Protein AF-A0A945SBK3-F1 (afdb_monomer_lite)

Radius of gyration: 18.14 Å; chains: 1; bounding box: 48×35×46 Å

Secondary structure (DSSP, 8-state):
----TTS--S--TTTS--GGGS-EEEEEPPP-SHHHHHHHHHHHTSTTEEEEEETT--EEEEE----TTB-TTSSBTTGGG--HHHHHTT-STT-STTTS-SEEEEESSHHHHHHHHHHS--S--------

Sequence (131 aa):
MPTDSSKPDSPPCARCDAACCRYMAIEIDRPQDERDLDDIRWYLLHRDVSVCIDADGDWYVAFQTPCEALGDDGRCSRYEHRPELCREHGEPPGDCEYTGDLFVDTFSTLESLDNWFRMTTFPAIAGDDAM

Structure (mmCIF, N/CA/C/O backbone):
data_AF-A0A945SBK3-F1
#
_entry.id   AF-A0A945SBK3-F1
#
loop_
_atom_site.group_PDB
_atom_site.id
_atom_site.type_symbol
_atom_site.label_atom_id
_atom_site.label_alt_id
_atom_site.label_comp_id
_atom_site.label_asym_id
_atom_site.label_entity_id
_atom_site.label_seq_id
_atom_site.pdbx_PDB_ins_code
_atom_site.Cartn_x
_atom_site.Cartn_y
_atom_site.Cartn_z
_atom_site.occupancy
_atom_site.B_iso_or_equiv
_atom_site.auth_seq_id
_atom_site.auth_comp_id
_atom_site.auth_asym_id
_atom_site.auth_atom_id
_atom_site.pdbx_PDB_model_num
ATOM 1 N N . MET A 1 1 ? 20.849 20.661 -23.009 1.00 33.25 1 MET A N 1
ATOM 2 C CA . MET A 1 1 ? 20.138 21.234 -21.849 1.00 33.25 1 MET A CA 1
ATOM 3 C C . MET A 1 1 ? 21.006 20.973 -20.628 1.00 33.25 1 MET A C 1
ATOM 5 O O . MET A 1 1 ? 21.383 19.819 -20.462 1.00 33.25 1 MET A O 1
ATOM 9 N N . PRO A 1 2 ? 21.436 21.992 -19.867 1.00 37.91 2 PRO A N 1
ATOM 10 C CA . PRO A 1 2 ? 22.207 21.770 -18.647 1.00 37.91 2 PRO A CA 1
ATOM 11 C C . PRO A 1 2 ? 21.291 21.140 -17.589 1.00 37.91 2 PRO A C 1
ATOM 13 O O . PRO A 1 2 ? 20.159 21.584 -17.413 1.00 37.91 2 PRO A O 1
ATOM 16 N N . THR A 1 3 ? 21.756 20.074 -16.944 1.00 41.81 3 THR A N 1
ATOM 17 C CA . THR A 1 3 ? 21.048 19.378 -15.866 1.00 41.81 3 THR A CA 1
ATOM 18 C C . THR A 1 3 ? 21.264 20.139 -14.564 1.00 41.81 3 THR A C 1
ATOM 20 O O . THR A 1 3 ? 22.381 20.194 -14.052 1.00 41.81 3 THR A O 1
ATOM 23 N N . ASP A 1 4 ? 20.201 20.762 -14.071 1.00 39.22 4 ASP A N 1
ATOM 24 C CA . ASP A 1 4 ? 20.128 21.383 -12.753 1.00 39.22 4 ASP A CA 1
ATOM 25 C C . ASP A 1 4 ? 20.068 20.284 -11.678 1.00 39.22 4 ASP A C 1
ATOM 27 O O . ASP A 1 4 ? 19.096 19.539 -11.593 1.00 39.22 4 ASP A O 1
ATOM 31 N N . SER A 1 5 ? 21.137 20.161 -10.889 1.00 43.38 5 SER A N 1
ATOM 32 C CA . SER A 1 5 ? 21.342 19.158 -9.831 1.00 43.38 5 SER A CA 1
ATOM 33 C C . SER A 1 5 ? 20.499 19.377 -8.562 1.00 43.38 5 SER A C 1
ATOM 35 O O . SER A 1 5 ? 20.889 18.917 -7.491 1.00 43.38 5 SER A O 1
ATOM 37 N N . SER A 1 6 ? 19.386 20.111 -8.642 1.00 43.12 6 SER A N 1
ATOM 38 C CA . SER A 1 6 ? 18.569 20.497 -7.479 1.00 43.12 6 SER A CA 1
ATOM 39 C C . SER A 1 6 ? 17.221 19.778 -7.363 1.00 43.12 6 SER A C 1
ATOM 41 O O . SER A 1 6 ? 16.497 20.002 -6.394 1.00 43.12 6 SER A O 1
ATOM 43 N N . LYS A 1 7 ? 16.886 18.882 -8.296 1.00 44.94 7 LYS A N 1
ATOM 44 C CA . LYS A 1 7 ? 15.721 17.995 -8.181 1.00 44.94 7 LYS A CA 1
ATOM 45 C C . LYS A 1 7 ? 16.213 16.580 -7.894 1.00 44.94 7 LYS A C 1
ATOM 47 O O . LYS A 1 7 ? 17.141 16.156 -8.585 1.00 44.94 7 LYS A O 1
ATOM 52 N N . PRO A 1 8 ? 15.648 15.844 -6.918 1.00 46.88 8 PRO A N 1
ATOM 53 C CA . PRO A 1 8 ? 15.847 14.404 -6.892 1.00 46.88 8 PRO A CA 1
ATOM 54 C C . PRO A 1 8 ? 15.416 13.903 -8.265 1.00 46.88 8 PRO A C 1
ATOM 56 O O . PRO A 1 8 ? 14.331 14.255 -8.733 1.00 46.88 8 PRO A O 1
ATOM 59 N N . ASP A 1 9 ? 16.323 13.210 -8.950 1.00 49.12 9 ASP A N 1
ATOM 60 C CA . ASP A 1 9 ? 16.030 12.607 -10.240 1.00 49.12 9 ASP A CA 1
ATOM 61 C C . ASP A 1 9 ? 14.695 11.863 -10.119 1.00 49.12 9 ASP A C 1
ATOM 63 O O . ASP A 1 9 ? 14.471 11.184 -9.113 1.00 49.12 9 ASP A O 1
ATOM 67 N N . SER A 1 10 ? 13.817 12.029 -11.116 1.00 55.88 10 SER A N 1
ATOM 68 C CA . SER A 1 10 ? 12.560 11.288 -11.258 1.00 55.88 10 SER A CA 1
ATOM 69 C C . SER A 1 10 ? 12.702 9.852 -10.746 1.00 55.88 10 SER A C 1
ATOM 71 O O . SER A 1 10 ? 13.775 9.261 -10.938 1.00 55.88 10 SER A O 1
ATOM 73 N N . PRO A 1 11 ? 11.649 9.292 -10.118 1.00 61.22 11 PRO A N 1
ATOM 74 C CA . PRO A 1 11 ? 11.711 8.082 -9.307 1.00 61.22 11 PRO A CA 1
ATOM 75 C C . PRO A 1 11 ? 12.625 7.045 -9.956 1.00 61.22 11 PRO A C 1
ATOM 77 O O . PRO A 1 11 ? 12.494 6.774 -11.158 1.00 61.22 11 PRO A O 1
ATOM 80 N N . PRO A 1 12 ? 13.593 6.482 -9.211 1.00 73.38 12 PRO A N 1
ATOM 81 C CA . PRO A 1 12 ? 14.688 5.725 -9.790 1.00 73.38 12 PRO A CA 1
ATOM 82 C C . PRO A 1 12 ? 14.217 4.319 -10.164 1.00 73.38 12 PRO A C 1
ATOM 84 O O . PRO A 1 12 ? 14.862 3.340 -9.815 1.00 73.38 12 PRO A O 1
ATOM 87 N N . CYS A 1 13 ? 13.110 4.181 -10.898 1.00 78.19 13 CYS A N 1
ATOM 88 C CA . CYS A 1 13 ? 12.505 2.918 -11.313 1.00 78.19 13 CYS A CA 1
ATOM 89 C C . CYS A 1 13 ? 13.492 2.014 -12.067 1.00 78.19 13 CYS A C 1
ATOM 91 O O . CYS A 1 13 ? 13.341 0.797 -12.068 1.00 78.19 13 CYS A O 1
ATOM 93 N N . ALA A 1 14 ? 14.528 2.592 -12.686 1.00 77.69 14 ALA A N 1
ATOM 94 C CA . ALA A 1 14 ? 15.628 1.868 -13.326 1.00 77.69 14 ALA A CA 1
ATOM 95 C C . ALA A 1 14 ? 16.693 1.331 -12.346 1.00 77.69 14 ALA A C 1
ATOM 97 O O . ALA A 1 14 ? 17.607 0.625 -12.767 1.00 77.69 14 ALA A O 1
ATOM 98 N N . ARG A 1 15 ? 16.617 1.685 -11.059 1.00 76.88 15 ARG A N 1
ATOM 99 C CA . ARG A 1 15 ? 17.547 1.306 -9.982 1.00 76.88 15 ARG A CA 1
ATOM 100 C C . ARG A 1 15 ? 16.851 0.816 -8.700 1.00 76.88 15 ARG A C 1
ATOM 102 O O . ARG A 1 15 ? 17.544 0.274 -7.851 1.00 76.88 15 ARG A O 1
ATOM 109 N N . CYS A 1 16 ? 15.529 0.957 -8.570 1.00 82.06 16 CYS A N 1
ATOM 110 C CA . CYS A 1 16 ? 14.758 0.444 -7.434 1.00 82.06 16 CYS A CA 1
ATOM 111 C C . CYS A 1 16 ? 14.539 -1.079 -7.527 1.00 82.06 16 CYS A C 1
ATOM 113 O O . CYS A 1 16 ? 14.783 -1.687 -8.573 1.00 82.06 16 CYS A O 1
ATOM 115 N N . ASP A 1 17 ? 14.073 -1.682 -6.437 1.00 86.06 17 ASP A N 1
ATOM 116 C CA . ASP A 1 17 ? 13.748 -3.109 -6.265 1.00 86.06 17 ASP A CA 1
ATOM 117 C C . ASP A 1 17 ? 12.276 -3.460 -6.593 1.00 86.06 17 ASP A C 1
ATOM 119 O O . ASP A 1 17 ? 11.811 -4.584 -6.350 1.00 86.06 17 ASP A O 1
ATOM 123 N N . ALA A 1 18 ? 11.565 -2.490 -7.177 1.00 90.81 18 ALA A N 1
ATOM 124 C CA . ALA A 1 18 ? 10.170 -2.544 -7.593 1.00 90.81 18 ALA A CA 1
ATOM 125 C C . ALA A 1 18 ? 9.163 -2.791 -6.457 1.00 90.81 18 ALA A C 1
ATOM 127 O O . ALA A 1 18 ? 8.149 -3.448 -6.693 1.00 90.81 18 ALA A O 1
ATOM 128 N N . ALA A 1 19 ? 9.406 -2.256 -5.253 1.00 90.44 19 ALA A N 1
ATOM 129 C CA . ALA A 1 19 ? 8.456 -2.304 -4.134 1.00 90.44 19 ALA A CA 1
ATOM 130 C C . ALA A 1 19 ? 7.010 -1.934 -4.540 1.00 90.44 19 ALA A C 1
ATOM 132 O O . ALA A 1 19 ? 6.104 -2.741 -4.337 1.00 90.44 19 ALA A O 1
ATOM 133 N N . CYS A 1 20 ? 6.813 -0.811 -5.241 1.00 91.12 20 CYS A N 1
ATOM 134 C CA . CYS A 1 20 ? 5.499 -0.351 -5.721 1.00 91.12 20 CYS A CA 1
ATOM 135 C C . CYS A 1 20 ? 4.790 -1.295 -6.712 1.00 91.12 20 CYS A C 1
ATOM 137 O O . CYS A 1 20 ? 3.602 -1.152 -6.969 1.00 91.12 20 CYS A O 1
ATOM 139 N N . CYS A 1 21 ? 5.500 -2.259 -7.310 1.00 93.81 21 CYS A N 1
ATOM 140 C CA . CYS A 1 21 ? 4.914 -3.253 -8.215 1.00 93.81 21 CYS A CA 1
ATOM 141 C C . CYS A 1 21 ? 4.554 -4.567 -7.503 1.00 93.81 21 CYS A C 1
ATOM 143 O O . CYS A 1 21 ? 4.115 -5.505 -8.169 1.00 93.81 21 CYS A O 1
ATOM 145 N N . ARG A 1 22 ? 4.796 -4.686 -6.191 1.00 94.88 22 ARG A N 1
ATOM 146 C CA . ARG A 1 22 ? 4.576 -5.926 -5.418 1.00 94.88 22 ARG A CA 1
ATOM 147 C C . ARG A 1 22 ? 3.243 -5.953 -4.680 1.00 94.88 22 ARG A C 1
ATOM 149 O O . ARG A 1 22 ? 2.829 -7.018 -4.231 1.00 94.88 22 ARG A O 1
ATOM 156 N N . TYR A 1 23 ? 2.583 -4.809 -4.585 1.00 95.56 23 TYR A N 1
ATOM 157 C CA . TYR A 1 23 ? 1.288 -4.658 -3.954 1.00 95.56 23 TYR A CA 1
ATOM 158 C C . TYR A 1 23 ? 0.455 -3.623 -4.710 1.00 95.56 23 TYR A C 1
ATOM 160 O O . TYR A 1 23 ? 0.968 -2.880 -5.546 1.00 95.56 23 TYR A O 1
ATOM 168 N N . MET A 1 24 ? -0.834 -3.579 -4.404 1.00 95.81 24 MET A N 1
ATOM 169 C CA . MET A 1 24 ? -1.689 -2.441 -4.726 1.00 95.81 24 MET A CA 1
ATOM 170 C C . MET A 1 24 ? -2.306 -1.920 -3.436 1.00 95.81 24 MET A C 1
ATOM 172 O O . MET A 1 24 ? -2.621 -2.717 -2.554 1.00 95.81 24 MET A O 1
ATOM 176 N N . ALA A 1 25 ? -2.492 -0.610 -3.337 1.00 95.94 25 ALA A N 1
ATOM 177 C CA . ALA A 1 25 ? -3.207 0.027 -2.242 1.00 95.94 25 ALA A CA 1
ATOM 178 C C . ALA A 1 25 ? -4.367 0.850 -2.800 1.00 95.94 25 ALA A C 1
ATOM 180 O O . ALA A 1 25 ? -4.242 1.472 -3.856 1.00 95.94 25 ALA A O 1
ATOM 181 N N . ILE A 1 26 ? -5.501 0.804 -2.111 1.00 96.31 26 ILE A N 1
ATOM 182 C CA . ILE A 1 26 ? -6.677 1.616 -2.415 1.00 96.31 26 ILE A CA 1
ATOM 183 C C . ILE A 1 26 ? -7.000 2.413 -1.161 1.00 96.31 26 ILE A C 1
ATOM 185 O O . ILE A 1 26 ? -7.066 1.835 -0.077 1.00 96.31 26 ILE A O 1
ATOM 189 N N . GLU A 1 27 ? -7.197 3.715 -1.329 1.00 97.00 27 GLU A N 1
ATOM 190 C CA . GLU A 1 27 ? -7.667 4.596 -0.266 1.00 97.00 27 GLU A CA 1
ATOM 191 C C . GLU A 1 27 ? -9.054 4.147 0.222 1.00 97.00 27 GLU A C 1
ATOM 193 O O . GLU A 1 27 ? -9.936 3.807 -0.575 1.00 97.00 27 GLU A O 1
ATOM 198 N N . ILE A 1 28 ? -9.231 4.110 1.536 1.00 97.56 28 ILE A N 1
ATOM 199 C CA . ILE A 1 28 ? -10.496 3.824 2.209 1.00 97.56 28 ILE A CA 1
ATOM 200 C C . ILE A 1 28 ? -10.822 4.971 3.155 1.00 97.56 28 ILE A C 1
ATOM 202 O O . ILE A 1 28 ? -9.932 5.656 3.656 1.00 97.56 28 ILE A O 1
ATOM 206 N N . ASP A 1 29 ? -12.106 5.143 3.447 1.00 95.25 29 ASP A N 1
ATOM 207 C CA . ASP A 1 29 ? -12.520 6.126 4.435 1.00 95.25 29 ASP A CA 1
ATOM 208 C C . ASP A 1 29 ? -11.920 5.785 5.804 1.00 95.25 29 ASP A C 1
ATOM 210 O O . ASP A 1 29 ? -11.934 4.637 6.263 1.00 95.25 29 ASP A O 1
ATOM 214 N N . ARG A 1 30 ? -11.409 6.812 6.484 1.00 93.69 30 ARG A N 1
ATOM 215 C CA . ARG A 1 30 ? -11.002 6.697 7.884 1.00 93.69 30 ARG A CA 1
ATOM 216 C C . ARG A 1 30 ? -12.199 6.220 8.721 1.00 93.69 30 ARG A C 1
ATOM 218 O O . ARG A 1 30 ? -13.240 6.881 8.660 1.00 93.69 30 ARG A O 1
ATOM 225 N N . PRO A 1 31 ? -12.050 5.198 9.587 1.00 91.88 31 PRO A N 1
ATOM 226 C CA . PRO A 1 31 ? -13.162 4.702 10.391 1.00 91.88 31 PRO A CA 1
ATOM 227 C C . PRO A 1 31 ? -13.664 5.773 11.365 1.00 91.88 31 PRO A C 1
ATOM 229 O O . PRO A 1 31 ? -12.864 6.401 12.069 1.00 91.88 31 PRO A O 1
ATOM 232 N N . GLN A 1 32 ? -14.980 5.987 11.392 1.00 89.56 32 GLN A N 1
ATOM 233 C CA . GLN A 1 32 ? -15.654 6.968 12.249 1.00 89.56 32 GLN A CA 1
ATOM 234 C C . GLN A 1 32 ? -16.446 6.307 13.381 1.00 89.56 32 GLN A C 1
ATOM 236 O O . GLN A 1 32 ? -16.690 6.951 14.404 1.00 89.56 32 GLN A O 1
ATOM 241 N N . ASP A 1 33 ? -16.822 5.035 13.227 1.00 88.12 33 ASP A N 1
ATOM 242 C CA . ASP A 1 33 ? -17.544 4.271 14.241 1.00 88.12 33 ASP A CA 1
ATOM 243 C C . ASP A 1 33 ? -17.078 2.802 14.375 1.00 88.12 33 ASP A C 1
ATOM 245 O O . ASP A 1 33 ? -16.177 2.334 13.676 1.00 88.12 33 ASP A O 1
ATOM 249 N N . GLU A 1 34 ? -17.664 2.059 15.324 1.00 87.69 34 GLU A N 1
ATOM 250 C CA . GLU A 1 34 ? -17.354 0.633 15.530 1.00 87.69 34 GLU A CA 1
ATOM 251 C C . GLU A 1 34 ? -17.727 -0.238 14.326 1.00 87.69 34 GLU A C 1
ATOM 253 O O . GLU A 1 34 ? -17.137 -1.304 14.137 1.00 87.69 34 GLU A O 1
ATOM 258 N N . ARG A 1 35 ? -18.697 0.190 13.510 1.00 92.06 35 ARG A N 1
ATOM 259 C CA . ARG A 1 35 ? -19.101 -0.554 12.321 1.00 92.06 35 ARG A CA 1
ATOM 260 C C . ARG A 1 35 ? -18.025 -0.447 11.244 1.00 92.06 35 ARG A C 1
ATOM 262 O O . ARG A 1 35 ? -17.675 -1.478 10.669 1.00 92.06 35 ARG A O 1
ATOM 269 N N . ASP A 1 36 ? -17.466 0.742 11.040 1.00 93.88 36 ASP A N 1
ATOM 270 C CA . ASP A 1 36 ? -16.328 0.947 10.140 1.00 93.88 36 ASP A CA 1
ATOM 271 C C . ASP A 1 36 ? -15.100 0.144 10.605 1.00 93.88 36 ASP A C 1
ATOM 273 O O . ASP A 1 36 ? -14.395 -0.468 9.797 1.00 93.88 36 ASP A O 1
ATOM 277 N N . LEU A 1 37 ? -14.857 0.083 11.923 1.00 92.75 37 LEU A N 1
ATOM 278 C CA . LEU A 1 37 ? -13.796 -0.768 12.473 1.00 92.75 37 LEU A CA 1
ATOM 279 C C . LEU A 1 37 ? -14.028 -2.250 12.190 1.00 92.75 37 LEU A C 1
ATOM 281 O O . LEU A 1 37 ? -13.071 -2.975 11.919 1.00 92.75 37 LEU A O 1
ATOM 285 N N . ASP A 1 38 ? -15.271 -2.713 12.246 1.00 95.25 38 ASP A N 1
ATOM 286 C CA . ASP A 1 38 ? -15.602 -4.102 11.941 1.00 95.25 38 ASP A CA 1
ATOM 287 C C . ASP A 1 38 ? -15.326 -4.460 10.476 1.00 95.25 38 ASP A C 1
ATOM 289 O O . ASP A 1 38 ? -14.853 -5.566 10.193 1.00 95.25 38 ASP A O 1
ATOM 293 N N . ASP A 1 39 ? -15.525 -3.518 9.554 1.00 96.31 39 ASP A N 1
ATOM 294 C CA . ASP A 1 39 ? -15.157 -3.700 8.149 1.00 96.31 39 ASP A CA 1
ATOM 295 C C . ASP A 1 39 ? -13.622 -3.800 7.990 1.00 96.31 39 ASP A C 1
ATOM 297 O O . ASP A 1 39 ? -13.126 -4.697 7.301 1.00 96.31 39 ASP A O 1
ATOM 301 N N . ILE A 1 40 ? -12.847 -2.987 8.720 1.00 97.38 40 ILE A N 1
ATOM 302 C CA . ILE A 1 40 ? -11.372 -3.079 8.757 1.00 97.38 40 ILE A CA 1
ATOM 303 C C . ILE A 1 40 ? -10.903 -4.418 9.340 1.00 97.38 40 ILE A C 1
ATOM 305 O O . ILE A 1 40 ? -10.017 -5.073 8.778 1.00 97.38 40 ILE A O 1
ATOM 309 N N . ARG A 1 41 ? -11.507 -4.869 10.446 1.00 97.31 41 ARG A N 1
ATOM 310 C CA . ARG A 1 41 ? -11.227 -6.194 11.024 1.00 97.31 41 ARG A CA 1
ATOM 311 C C . ARG A 1 41 ? -11.522 -7.292 10.004 1.00 97.31 41 ARG A C 1
ATOM 313 O O . ARG A 1 41 ? -10.731 -8.224 9.861 1.00 97.31 41 ARG A O 1
ATOM 320 N N . TRP A 1 42 ? -12.622 -7.171 9.262 1.00 98.00 42 TRP A N 1
ATOM 321 C CA . TRP A 1 42 ? -12.962 -8.108 8.197 1.00 98.00 42 TRP A CA 1
ATOM 322 C C . TRP A 1 42 ? -11.917 -8.121 7.068 1.00 98.00 42 TRP A C 1
ATOM 324 O O . TRP A 1 42 ? -11.546 -9.210 6.618 1.00 98.00 42 TRP A O 1
ATOM 334 N N . TYR A 1 43 ? -11.361 -6.973 6.663 1.00 98.19 43 TYR A N 1
ATOM 335 C CA . TYR A 1 43 ? -10.249 -6.927 5.699 1.00 98.19 43 TYR A CA 1
ATOM 336 C C . TYR A 1 43 ? -9.039 -7.730 6.197 1.00 98.19 43 TYR A C 1
ATOM 338 O O . TYR A 1 43 ? -8.561 -8.621 5.493 1.00 98.19 43 TYR A O 1
ATOM 346 N N . LEU A 1 44 ? -8.612 -7.496 7.441 1.00 98.12 44 LEU A N 1
ATOM 347 C CA . LEU A 1 44 ? -7.433 -8.131 8.052 1.00 98.12 44 LEU A CA 1
ATOM 348 C C . LEU A 1 44 ? -7.586 -9.638 8.328 1.00 98.12 44 LEU A C 1
ATOM 350 O O . LEU A 1 44 ? -6.608 -10.307 8.661 1.00 98.12 44 LEU A O 1
ATOM 354 N N . LEU A 1 45 ? -8.790 -10.201 8.193 1.00 98.06 45 LEU A N 1
ATOM 355 C CA . LEU A 1 45 ? -9.005 -11.653 8.245 1.00 98.06 45 LEU A CA 1
ATOM 356 C C . LEU A 1 45 ? -8.612 -12.368 6.941 1.00 98.06 45 LEU A C 1
ATOM 358 O O . LEU A 1 45 ? -8.539 -13.601 6.914 1.00 98.06 45 LEU A O 1
ATOM 362 N N . HIS A 1 46 ? -8.367 -11.626 5.861 1.00 98.25 46 HIS A N 1
ATOM 363 C CA . HIS A 1 46 ? -7.959 -12.187 4.579 1.00 98.25 46 HIS A CA 1
ATOM 364 C C . HIS A 1 46 ? -6.435 -12.297 4.487 1.00 98.25 46 HIS A C 1
ATOM 366 O O . HIS A 1 46 ? -5.686 -11.491 5.030 1.00 98.25 46 HIS A O 1
ATOM 372 N N . ARG A 1 47 ? -5.960 -13.329 3.781 1.00 97.06 47 ARG A N 1
ATOM 373 C CA . ARG A 1 47 ? -4.524 -13.491 3.515 1.00 97.06 47 ARG A CA 1
ATOM 374 C C . ARG A 1 47 ? -4.030 -12.371 2.612 1.00 97.06 47 ARG A C 1
ATOM 376 O O . ARG A 1 47 ? -4.749 -11.978 1.699 1.00 97.06 47 ARG A O 1
ATOM 383 N N . ASP A 1 48 ? -2.786 -11.954 2.841 1.00 97.31 48 ASP A N 1
ATOM 384 C CA . ASP A 1 48 ? -2.070 -10.994 1.998 1.00 97.31 48 ASP A CA 1
ATOM 385 C C . ASP A 1 48 ? -2.744 -9.610 1.931 1.00 97.31 48 ASP A C 1
ATOM 387 O O . ASP A 1 48 ? -2.531 -8.856 0.982 1.00 97.31 48 ASP A O 1
ATOM 391 N N . VAL A 1 49 ? -3.537 -9.276 2.957 1.00 98.31 49 VAL A N 1
ATOM 392 C CA . VAL A 1 49 ? -4.175 -7.971 3.147 1.00 98.31 49 VAL A CA 1
ATOM 393 C C . VAL A 1 49 ? -3.548 -7.260 4.339 1.00 98.31 49 VAL A C 1
ATOM 395 O O . VAL A 1 49 ? -3.388 -7.847 5.410 1.00 98.31 49 VAL A O 1
ATOM 398 N N . SER A 1 50 ? -3.238 -5.984 4.147 1.00 98.31 50 SER A N 1
ATOM 399 C CA . SER A 1 50 ? -2.846 -5.061 5.206 1.00 98.31 50 SER A CA 1
ATOM 400 C C . SER A 1 50 ? -3.712 -3.808 5.151 1.00 98.31 50 SER A C 1
ATOM 402 O O . SER A 1 50 ? -4.262 -3.472 4.105 1.00 98.31 50 SER A O 1
ATOM 404 N N . VAL A 1 51 ? -3.803 -3.094 6.265 1.00 98.38 51 VAL A N 1
ATOM 405 C CA . VAL A 1 51 ? -4.382 -1.751 6.330 1.00 98.38 51 VAL A CA 1
ATOM 406 C C . VAL A 1 51 ? -3.287 -0.790 6.758 1.00 98.38 51 VAL A C 1
ATOM 408 O O . VAL A 1 51 ? -2.560 -1.081 7.705 1.00 98.38 51 VAL A O 1
ATOM 411 N N . CYS A 1 52 ? -3.135 0.316 6.046 1.00 97.12 52 CYS A N 1
ATOM 412 C CA . CYS A 1 52 ? -2.040 1.256 6.230 1.00 97.12 52 CYS A CA 1
ATOM 413 C C . CYS A 1 52 ? -2.574 2.666 6.467 1.00 97.12 52 CYS A C 1
ATOM 415 O O . CYS A 1 52 ? -3.657 3.001 5.989 1.00 97.12 52 CYS A O 1
ATOM 417 N N . ILE A 1 53 ? -1.797 3.480 7.175 1.00 96.19 53 ILE A N 1
ATOM 418 C CA . ILE A 1 53 ? -2.065 4.906 7.369 1.00 96.19 53 ILE A CA 1
ATOM 419 C C . ILE A 1 53 ? -0.837 5.672 6.887 1.00 96.19 53 ILE A C 1
ATOM 421 O O . ILE A 1 53 ? 0.283 5.311 7.263 1.00 96.19 53 ILE A O 1
ATOM 425 N N . ASP A 1 54 ? -1.022 6.689 6.052 1.00 93.88 54 ASP A N 1
ATOM 426 C CA . ASP A 1 54 ? 0.072 7.563 5.616 1.00 93.88 54 ASP A CA 1
ATOM 427 C C . ASP A 1 54 ? 0.350 8.712 6.603 1.00 93.88 54 ASP A C 1
ATOM 429 O O . ASP A 1 54 ? -0.249 8.816 7.676 1.00 93.88 54 ASP A O 1
ATOM 433 N N . ALA A 1 55 ? 1.319 9.565 6.267 1.00 90.56 55 ALA A N 1
ATOM 434 C CA . ALA A 1 55 ? 1.722 10.681 7.120 1.00 90.56 55 ALA A CA 1
ATOM 435 C C . ALA A 1 55 ? 0.659 11.790 7.249 1.00 90.56 55 ALA A C 1
ATOM 437 O O . ALA A 1 55 ? 0.705 12.548 8.224 1.00 90.56 55 ALA A O 1
ATOM 438 N N . ASP A 1 56 ? -0.280 11.875 6.304 1.00 90.94 56 ASP A N 1
ATOM 439 C CA . ASP A 1 56 ? -1.390 12.831 6.313 1.00 90.94 56 ASP A CA 1
ATOM 440 C C . ASP A 1 56 ? -2.615 12.280 7.071 1.00 90.94 56 ASP A C 1
ATOM 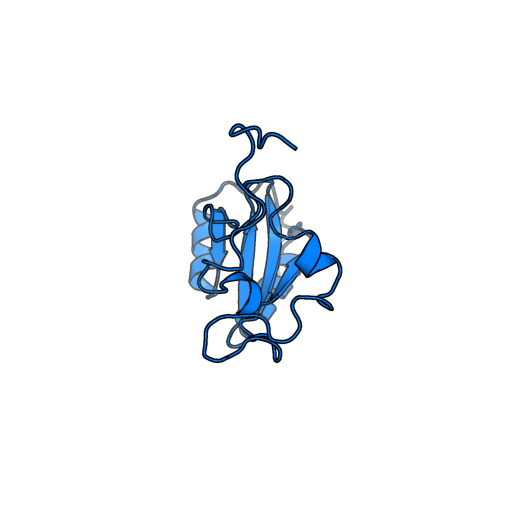442 O O . ASP A 1 56 ? -3.503 13.035 7.485 1.00 90.94 56 ASP A O 1
ATOM 446 N N . GLY A 1 57 ? -2.595 10.983 7.389 1.00 92.25 57 GLY A N 1
ATOM 447 C CA . GLY A 1 57 ? -3.625 10.292 8.153 1.00 92.25 57 GLY A CA 1
ATOM 448 C C . GLY A 1 57 ? -4.676 9.618 7.277 1.00 92.25 57 GLY A C 1
ATOM 449 O O . GLY A 1 57 ? -5.715 9.212 7.817 1.00 92.25 57 GLY A O 1
ATOM 450 N N . ASP A 1 58 ? -4.412 9.494 5.975 1.00 94.94 58 ASP A N 1
ATOM 451 C CA . ASP A 1 58 ? -5.281 8.807 5.028 1.00 94.94 58 ASP A CA 1
ATOM 452 C C . ASP A 1 58 ? -5.103 7.295 5.157 1.00 94.94 58 ASP A C 1
ATOM 454 O O . ASP A 1 58 ? -4.017 6.778 5.449 1.00 94.94 58 ASP A O 1
ATOM 458 N N . TRP A 1 59 ? -6.215 6.579 5.011 1.00 97.31 59 TRP A N 1
ATOM 459 C CA . TRP A 1 59 ? -6.282 5.143 5.239 1.00 97.31 59 TRP A CA 1
ATOM 460 C C . TRP A 1 59 ? -6.270 4.401 3.918 1.00 97.31 59 TRP A C 1
ATOM 462 O O . TRP A 1 59 ? -6.922 4.795 2.958 1.00 97.31 59 TRP A O 1
ATOM 472 N N . TYR A 1 60 ? -5.580 3.268 3.891 1.00 98.06 60 TYR A N 1
ATOM 473 C CA . TYR A 1 60 ? -5.481 2.433 2.706 1.00 98.06 60 TYR A CA 1
ATOM 474 C C . TYR A 1 60 ? -5.676 0.970 3.068 1.00 98.06 60 TYR A C 1
ATOM 476 O O . TYR A 1 60 ? -5.190 0.501 4.096 1.00 98.06 60 TYR A O 1
ATOM 484 N N . VAL A 1 61 ? -6.318 0.217 2.180 1.00 98.38 61 VAL A N 1
ATOM 485 C CA . VAL A 1 61 ? -6.236 -1.245 2.173 1.00 98.38 61 VAL A CA 1
ATOM 486 C C . VAL A 1 61 ? -5.236 -1.674 1.106 1.00 98.38 61 VAL A C 1
ATOM 488 O O . VAL A 1 61 ? -5.356 -1.314 -0.067 1.00 98.38 61 VAL A O 1
ATOM 491 N N . ALA A 1 62 ? -4.227 -2.432 1.519 1.00 98.00 62 ALA A N 1
ATOM 492 C CA . ALA A 1 62 ? -3.157 -2.921 0.669 1.00 98.00 62 ALA A CA 1
ATOM 493 C C . ALA A 1 62 ? -3.274 -4.431 0.452 1.00 98.00 62 ALA A C 1
ATOM 495 O O . ALA A 1 62 ? -3.449 -5.199 1.396 1.00 98.00 62 ALA A O 1
ATOM 496 N N . PHE A 1 63 ? -3.110 -4.862 -0.794 1.00 98.12 63 PHE A N 1
ATOM 497 C CA . PHE A 1 63 ? -3.118 -6.263 -1.203 1.00 98.12 63 PHE A CA 1
ATOM 498 C C . PHE A 1 63 ? -1.737 -6.634 -1.735 1.00 98.12 63 PHE A C 1
ATOM 500 O O . PHE A 1 63 ? -1.275 -6.033 -2.709 1.00 98.12 63 PHE A O 1
ATOM 507 N N . GLN A 1 64 ? -1.083 -7.636 -1.142 1.00 97.06 64 GLN A N 1
ATOM 508 C CA . GLN A 1 64 ? 0.203 -8.156 -1.622 1.00 97.06 64 GLN A CA 1
ATOM 509 C C . GLN A 1 64 ? -0.020 -9.029 -2.862 1.00 97.06 64 GLN A C 1
ATOM 511 O O . GLN A 1 64 ? -0.033 -10.258 -2.817 1.00 97.06 64 GLN A O 1
ATOM 516 N N . THR A 1 65 ? -0.246 -8.360 -3.989 1.00 96.56 65 THR A N 1
ATOM 517 C CA . THR A 1 65 ? -0.505 -8.965 -5.294 1.00 96.56 65 THR A CA 1
ATOM 518 C C . THR A 1 65 ? 0.485 -8.400 -6.319 1.00 96.56 65 THR A C 1
ATOM 520 O O . THR A 1 65 ? 0.305 -7.290 -6.824 1.00 96.56 65 THR A O 1
ATOM 523 N N . PRO A 1 66 ? 1.592 -9.116 -6.599 1.00 95.62 66 PRO A N 1
ATOM 524 C CA . PRO A 1 66 ? 2.596 -8.641 -7.541 1.00 95.62 66 PRO A CA 1
ATOM 525 C C . PRO A 1 66 ? 2.018 -8.406 -8.938 1.00 95.62 66 PRO A C 1
ATOM 527 O O . PRO A 1 66 ? 1.305 -9.248 -9.482 1.00 95.62 66 PRO A O 1
ATOM 530 N N . CYS A 1 67 ? 2.365 -7.267 -9.534 1.00 96.38 67 CYS A N 1
ATOM 531 C CA . CYS A 1 67 ? 1.931 -6.885 -10.870 1.00 96.38 67 CYS A CA 1
ATOM 532 C C . CYS A 1 67 ? 2.408 -7.902 -11.918 1.00 96.38 67 CYS A C 1
ATOM 534 O O . CYS A 1 67 ? 3.589 -8.235 -11.972 1.00 96.38 67 CYS A O 1
ATOM 536 N N . GLU A 1 68 ? 1.527 -8.310 -12.835 1.00 96.50 68 GLU A N 1
ATOM 537 C CA . GLU A 1 68 ? 1.876 -9.229 -13.932 1.00 96.50 68 GLU A CA 1
ATOM 538 C C . GLU A 1 68 ? 2.954 -8.678 -14.879 1.00 96.50 68 GLU A C 1
ATOM 540 O O . GLU A 1 68 ? 3.615 -9.432 -15.590 1.00 96.50 68 GLU A O 1
ATOM 545 N N . ALA A 1 69 ? 3.136 -7.354 -14.916 1.00 95.62 69 ALA A N 1
ATOM 546 C CA . ALA A 1 69 ? 4.174 -6.722 -15.719 1.00 95.62 69 ALA A CA 1
ATOM 547 C C . ALA A 1 69 ? 5.549 -6.707 -15.028 1.00 95.62 69 ALA A C 1
ATOM 549 O O . ALA A 1 69 ? 6.516 -6.301 -15.678 1.00 95.62 69 ALA A O 1
ATOM 550 N N . LEU A 1 70 ? 5.658 -7.113 -13.758 1.00 95.31 70 LEU A N 1
ATOM 551 C CA . LEU A 1 70 ? 6.927 -7.184 -13.033 1.00 95.31 70 LEU A CA 1
ATOM 552 C C . LEU A 1 70 ? 7.752 -8.380 -13.528 1.00 95.31 70 LEU A C 1
ATOM 554 O O . LEU A 1 70 ? 7.371 -9.531 -13.336 1.00 95.31 70 LEU A O 1
ATOM 558 N N . GLY A 1 71 ? 8.883 -8.099 -14.171 1.00 91.94 71 GLY A N 1
ATOM 559 C CA . GLY A 1 71 ? 9.837 -9.113 -14.606 1.00 91.94 71 GLY A CA 1
ATOM 560 C C . GLY A 1 71 ? 10.714 -9.632 -13.466 1.00 91.94 71 GLY A C 1
ATOM 561 O O . GLY A 1 71 ? 10.889 -8.977 -12.436 1.00 91.94 71 GLY A O 1
ATOM 562 N N . ASP A 1 72 ? 11.332 -10.793 -13.691 1.00 91.56 72 ASP A N 1
ATOM 563 C CA . ASP A 1 72 ? 12.266 -11.429 -12.747 1.00 91.56 72 ASP A CA 1
ATOM 564 C C . ASP A 1 72 ? 13.516 -10.574 -12.462 1.00 91.56 72 ASP A C 1
ATOM 566 O O . ASP A 1 72 ? 14.198 -10.765 -11.456 1.00 91.56 72 ASP A O 1
ATOM 570 N N . ASP A 1 73 ? 13.817 -9.612 -13.336 1.00 89.50 73 ASP A N 1
ATOM 571 C CA . ASP A 1 73 ? 14.895 -8.632 -13.186 1.00 89.50 73 ASP A CA 1
ATOM 572 C C . ASP A 1 73 ? 14.510 -7.427 -12.305 1.00 89.50 73 ASP A C 1
ATOM 574 O O . ASP A 1 73 ? 15.305 -6.497 -12.143 1.00 89.50 73 ASP A O 1
ATOM 578 N N . GLY A 1 74 ? 13.297 -7.426 -11.739 1.00 89.00 74 GLY A N 1
ATOM 579 C CA . GLY A 1 74 ? 12.778 -6.324 -10.936 1.00 89.00 74 GLY A CA 1
ATOM 580 C C . GLY A 1 74 ? 12.407 -5.099 -11.771 1.00 89.00 74 GLY A C 1
ATOM 581 O O . GLY A 1 74 ? 12.450 -3.977 -11.262 1.00 89.00 74 GLY A O 1
ATOM 582 N N . ARG A 1 75 ? 12.083 -5.274 -13.061 1.00 90.62 75 ARG A N 1
ATOM 583 C CA . ARG A 1 75 ? 11.688 -4.178 -13.957 1.00 90.62 75 ARG A CA 1
ATOM 584 C C . ARG A 1 75 ? 10.293 -4.386 -14.528 1.00 90.62 75 ARG A C 1
ATOM 586 O O . ARG A 1 75 ? 9.850 -5.499 -14.785 1.00 90.62 75 ARG A O 1
ATOM 593 N N . CYS A 1 76 ? 9.594 -3.278 -14.768 1.00 92.25 76 CYS A N 1
ATOM 594 C CA . CYS A 1 76 ? 8.309 -3.306 -15.455 1.00 92.25 76 CYS A CA 1
ATOM 595 C C . CYS A 1 76 ? 8.523 -3.587 -16.951 1.00 92.25 76 CYS A C 1
ATOM 597 O O . CYS A 1 76 ? 9.040 -2.746 -17.688 1.00 92.25 76 CYS A O 1
ATOM 599 N N . SER A 1 77 ? 8.057 -4.742 -17.419 1.00 93.12 77 SER A N 1
ATOM 600 C CA . SER A 1 77 ? 8.115 -5.169 -18.826 1.00 93.12 77 SER A CA 1
ATOM 601 C C . SER A 1 77 ? 7.321 -4.271 -19.786 1.00 93.12 77 SER A C 1
ATOM 603 O O . SER A 1 77 ? 7.508 -4.337 -21.001 1.00 93.12 77 SER A O 1
ATOM 605 N N . ARG A 1 78 ? 6.443 -3.405 -19.262 1.00 93.38 78 ARG A N 1
ATOM 606 C CA . ARG A 1 78 ? 5.621 -2.463 -20.037 1.00 93.38 78 ARG A CA 1
ATOM 607 C C . ARG A 1 78 ? 5.842 -1.006 -19.631 1.00 93.38 78 ARG A C 1
ATOM 609 O O . ARG A 1 78 ? 4.916 -0.206 -19.725 1.00 93.38 78 ARG A O 1
ATOM 616 N N . TYR A 1 79 ? 7.056 -0.650 -19.212 1.00 90.25 79 TYR A N 1
ATOM 617 C CA . TYR A 1 79 ? 7.384 0.670 -18.656 1.00 90.25 79 TYR A CA 1
ATOM 618 C C . TYR A 1 79 ? 6.902 1.866 -19.501 1.00 90.25 79 TYR A C 1
ATOM 620 O O . TYR A 1 79 ? 6.370 2.832 -18.954 1.00 90.25 79 TYR A O 1
ATOM 628 N N . GLU A 1 80 ? 7.020 1.787 -20.831 1.00 90.94 80 GLU A N 1
ATOM 629 C CA . GLU A 1 80 ? 6.580 2.840 -21.767 1.00 90.94 80 GLU A CA 1
ATOM 630 C C . GLU A 1 80 ? 5.055 2.955 -21.901 1.00 90.94 80 GLU A C 1
ATOM 632 O O . GLU A 1 80 ? 4.536 3.984 -22.333 1.00 90.94 80 GLU A O 1
ATOM 637 N N . HIS A 1 81 ? 4.316 1.919 -21.506 1.00 93.19 81 HIS A N 1
ATOM 638 C CA . HIS A 1 81 ? 2.856 1.823 -21.579 1.00 93.19 81 HIS A CA 1
ATOM 639 C C . HIS A 1 81 ? 2.217 1.671 -20.198 1.00 93.19 81 HIS A C 1
ATOM 641 O O . HIS A 1 81 ? 1.086 1.200 -20.092 1.00 93.19 81 HIS A O 1
ATOM 647 N N . ARG A 1 82 ? 2.944 2.049 -19.143 1.00 93.12 82 ARG A N 1
ATOM 648 C CA . ARG A 1 82 ? 2.445 1.963 -17.776 1.00 93.12 82 ARG A CA 1
ATOM 649 C C . ARG A 1 82 ? 1.214 2.873 -17.575 1.00 93.12 82 ARG A C 1
ATOM 651 O O . ARG A 1 82 ? 1.156 3.927 -18.232 1.00 93.12 82 ARG A O 1
ATOM 658 N N . PRO A 1 83 ? 0.247 2.466 -16.727 1.00 93.94 83 PRO A N 1
ATOM 659 C CA . PRO A 1 83 ? -0.901 3.293 -16.347 1.00 93.94 83 PRO A CA 1
ATOM 660 C C . PRO A 1 83 ? -0.476 4.651 -15.786 1.00 93.94 83 PRO A C 1
ATOM 662 O O . PRO A 1 83 ? 0.653 4.790 -15.321 1.00 93.94 83 PRO A O 1
ATOM 665 N N . GLU A 1 84 ? -1.382 5.628 -15.811 1.00 92.75 84 GLU A N 1
ATOM 666 C CA . GLU A 1 84 ? -1.127 6.995 -15.330 1.00 92.75 84 GLU A CA 1
ATOM 667 C C . GLU A 1 84 ? -0.688 7.021 -13.862 1.00 92.75 84 GLU A C 1
ATOM 669 O O . GLU A 1 84 ? 0.369 7.569 -13.577 1.00 92.75 84 GLU A O 1
ATOM 674 N N . LEU A 1 85 ? -1.350 6.255 -12.990 1.00 90.19 85 LEU A N 1
ATOM 675 C CA . LEU A 1 85 ? -0.940 6.078 -11.590 1.00 90.19 85 LEU A CA 1
ATOM 676 C C . LEU A 1 85 ? 0.531 5.636 -11.455 1.00 90.19 85 LEU A C 1
ATOM 678 O O . LEU A 1 85 ? 1.286 6.183 -10.665 1.00 90.19 85 LEU A O 1
ATOM 682 N N . CYS A 1 86 ? 1.001 4.706 -12.295 1.00 91.50 86 CYS A N 1
ATOM 683 C CA . CYS A 1 86 ? 2.410 4.289 -12.299 1.00 91.50 86 CYS A CA 1
ATOM 684 C C . CYS A 1 86 ? 3.362 5.323 -12.932 1.00 91.50 86 CYS A C 1
ATOM 686 O O . CYS A 1 86 ? 4.583 5.173 -12.850 1.00 91.50 86 CYS A O 1
ATOM 688 N N . ARG A 1 87 ? 2.852 6.299 -13.690 1.00 90.00 87 ARG A N 1
ATOM 689 C CA . ARG A 1 87 ? 3.650 7.417 -14.223 1.00 90.00 87 ARG A CA 1
ATOM 690 C C . ARG A 1 87 ? 3.817 8.518 -13.196 1.00 90.00 87 ARG A C 1
ATOM 692 O O . ARG A 1 87 ? 4.876 9.134 -13.206 1.00 90.00 87 ARG A O 1
ATOM 699 N N . GLU A 1 88 ? 2.786 8.730 -12.392 1.00 88.94 88 GLU A N 1
ATOM 700 C CA . GLU A 1 88 ? 2.704 9.767 -11.369 1.00 88.94 88 GLU A CA 1
ATOM 701 C C . GLU A 1 88 ? 3.363 9.337 -10.054 1.00 88.94 88 GLU A C 1
ATOM 703 O O . GLU A 1 88 ? 3.898 10.188 -9.357 1.00 88.94 88 GLU A O 1
ATOM 708 N N . HIS A 1 89 ? 3.427 8.031 -9.759 1.00 87.38 89 HIS A N 1
ATOM 709 C CA . HIS A 1 89 ? 4.126 7.509 -8.576 1.00 87.38 89 HIS A CA 1
ATOM 710 C C . HIS A 1 89 ? 5.561 8.036 -8.474 1.00 87.38 89 HIS A C 1
ATOM 712 O O . HIS A 1 89 ? 6.344 7.829 -9.406 1.00 87.38 89 HIS A O 1
ATOM 718 N N . GLY A 1 90 ? 5.922 8.652 -7.344 1.00 82.19 90 GLY A N 1
ATOM 719 C CA . GLY A 1 90 ? 7.209 9.322 -7.127 1.00 82.19 90 GLY A CA 1
ATOM 720 C C . GLY A 1 90 ? 7.242 10.815 -7.460 1.00 82.19 90 GLY A C 1
ATOM 721 O O . GLY A 1 90 ? 8.316 11.416 -7.369 1.00 82.19 90 GLY A O 1
ATOM 722 N N . GLU A 1 91 ? 6.109 11.408 -7.844 1.00 82.75 91 GLU A N 1
ATOM 723 C CA . GLU A 1 91 ? 5.939 12.844 -8.069 1.00 82.75 91 GLU A CA 1
ATOM 724 C C . GLU A 1 91 ? 4.822 13.391 -7.146 1.00 82.75 91 GLU A C 1
ATOM 726 O O . GLU A 1 91 ? 3.668 13.006 -7.306 1.00 82.75 91 GLU A O 1
ATOM 731 N N . PRO A 1 92 ? 5.111 14.330 -6.221 1.00 74.88 92 PRO A N 1
ATOM 732 C CA . PRO A 1 92 ? 6.374 15.040 -6.067 1.00 74.88 92 PRO A CA 1
ATOM 733 C C . PRO A 1 92 ? 7.499 14.148 -5.510 1.00 74.88 92 PRO A C 1
ATOM 735 O O . PRO A 1 92 ? 7.240 13.132 -4.865 1.00 74.88 92 PRO A O 1
ATOM 738 N N . PRO A 1 93 ? 8.772 14.534 -5.716 1.00 73.81 93 PRO A N 1
ATOM 739 C CA . PRO A 1 93 ? 9.901 13.765 -5.213 1.00 73.81 93 PRO A CA 1
ATOM 740 C C . PRO A 1 93 ? 9.805 13.504 -3.705 1.00 73.81 93 PRO A C 1
ATOM 742 O O . PRO A 1 93 ? 9.705 14.445 -2.918 1.00 73.81 93 PRO A O 1
ATOM 745 N N . GLY A 1 94 ? 9.887 12.233 -3.315 1.00 71.75 94 GLY A N 1
ATOM 746 C CA . GLY A 1 94 ? 9.673 11.777 -1.937 1.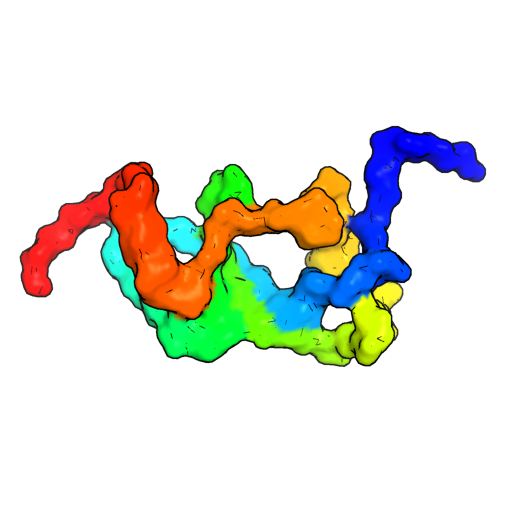00 71.75 94 GLY A CA 1
ATOM 747 C C 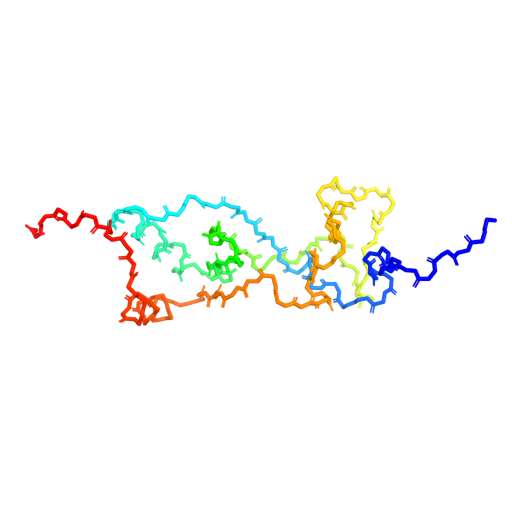. GLY A 1 94 ? 8.466 10.849 -1.793 1.00 71.75 94 GLY A C 1
ATOM 748 O O . GLY A 1 94 ? 8.446 10.045 -0.867 1.00 71.75 94 GLY A O 1
ATOM 749 N N . ASP A 1 95 ? 7.533 10.890 -2.747 1.00 81.12 95 ASP A N 1
ATOM 750 C CA . ASP A 1 95 ? 6.340 10.038 -2.780 1.00 81.12 95 ASP A CA 1
ATOM 751 C C . ASP A 1 95 ? 6.624 8.658 -3.409 1.00 81.12 95 ASP A C 1
ATOM 753 O O . ASP A 1 95 ? 6.057 8.250 -4.422 1.00 81.12 95 ASP A O 1
ATOM 757 N N . CYS A 1 96 ? 7.640 7.966 -2.885 1.00 86.38 96 CYS A N 1
ATOM 758 C CA . CYS A 1 96 ? 8.029 6.627 -3.327 1.00 86.38 96 CYS A CA 1
ATOM 759 C C . CYS A 1 96 ? 8.673 5.821 -2.189 1.00 86.38 96 CYS A C 1
ATOM 761 O O . CYS A 1 96 ? 9.498 6.339 -1.437 1.00 86.38 96 CYS A O 1
ATOM 763 N N . GLU A 1 97 ? 8.415 4.512 -2.146 1.00 86.75 97 GLU A N 1
ATOM 764 C CA . GLU A 1 97 ? 8.995 3.565 -1.178 1.00 86.75 97 GLU A CA 1
ATOM 765 C C . GLU A 1 97 ? 10.526 3.515 -1.237 1.00 86.75 97 GLU A C 1
ATOM 767 O O . GLU A 1 97 ? 11.203 3.153 -0.279 1.00 86.75 97 GLU A O 1
ATOM 772 N N . TYR A 1 98 ? 11.104 3.878 -2.385 1.00 83.75 98 TYR A N 1
ATOM 773 C CA . TYR A 1 98 ? 12.553 3.962 -2.528 1.00 83.75 98 TYR A CA 1
ATOM 774 C C . TYR A 1 98 ? 13.153 5.115 -1.708 1.00 83.75 98 TYR A C 1
ATOM 776 O O . TYR A 1 98 ? 14.319 5.052 -1.313 1.00 83.75 98 TYR A O 1
ATOM 784 N N . THR A 1 99 ? 12.392 6.191 -1.493 1.00 81.12 99 THR A N 1
ATOM 785 C CA . THR A 1 99 ? 12.850 7.385 -0.771 1.00 81.12 99 THR A CA 1
ATOM 786 C C . THR A 1 99 ? 12.517 7.362 0.720 1.00 81.12 99 THR A C 1
ATOM 788 O O . THR A 1 99 ? 13.111 8.140 1.467 1.00 81.12 99 THR A O 1
ATOM 791 N N . GLY A 1 100 ? 11.641 6.460 1.163 1.00 81.75 100 GLY A N 1
ATOM 792 C CA . GLY A 1 100 ? 11.263 6.281 2.562 1.00 81.75 100 GLY A CA 1
ATOM 793 C C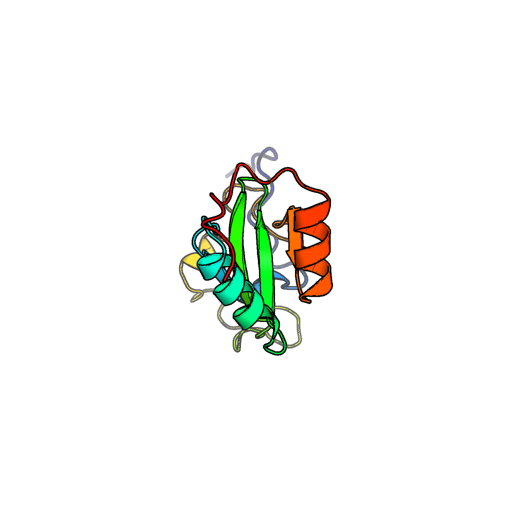 . GLY A 1 100 ? 9.982 5.463 2.708 1.00 81.75 100 GLY A C 1
ATOM 794 O O . GLY A 1 100 ? 9.424 4.996 1.719 1.00 81.75 100 GLY A O 1
ATOM 795 N N . ASP A 1 101 ? 9.514 5.305 3.943 1.00 84.25 101 ASP A N 1
ATOM 796 C CA . ASP A 1 101 ? 8.234 4.656 4.219 1.00 84.25 101 ASP A CA 1
ATOM 797 C C . ASP A 1 101 ? 7.079 5.590 3.821 1.00 84.25 101 ASP A C 1
ATOM 799 O O . ASP A 1 101 ? 7.011 6.727 4.288 1.00 84.25 101 ASP A O 1
ATOM 803 N N . LEU A 1 102 ? 6.176 5.110 2.958 1.00 87.31 102 LEU A N 1
ATOM 804 C CA . LEU A 1 102 ? 4.954 5.838 2.574 1.00 87.31 102 LEU A CA 1
ATOM 805 C C . LEU A 1 102 ? 3.888 5.804 3.675 1.00 87.31 102 LEU A C 1
ATOM 807 O O . LEU A 1 102 ? 3.049 6.694 3.768 1.00 87.31 102 LEU A O 1
ATOM 811 N N . PHE A 1 103 ? 3.934 4.776 4.520 1.00 93.06 103 PHE A N 1
ATOM 812 C CA . PHE A 1 103 ? 2.975 4.551 5.588 1.00 93.06 103 PHE A CA 1
ATOM 813 C C . PHE A 1 103 ? 3.652 4.706 6.945 1.00 93.06 103 PHE A C 1
ATOM 815 O O . PHE A 1 103 ? 4.717 4.133 7.182 1.00 93.06 103 PHE A O 1
ATOM 822 N N . VAL A 1 104 ? 3.024 5.462 7.844 1.00 94.31 104 VAL A N 1
ATOM 823 C CA . VAL A 1 104 ? 3.481 5.619 9.233 1.00 94.31 104 VAL A CA 1
ATOM 824 C C . VAL A 1 104 ? 3.018 4.462 10.111 1.00 94.31 104 VAL A C 1
ATOM 826 O O . VAL A 1 104 ? 3.708 4.102 11.063 1.00 94.31 104 VAL A O 1
ATOM 829 N N . ASP A 1 105 ? 1.891 3.844 9.754 1.00 95.88 105 ASP A N 1
ATOM 830 C CA . ASP A 1 105 ? 1.351 2.664 10.415 1.00 95.88 105 ASP A CA 1
ATOM 831 C C . ASP A 1 105 ? 0.923 1.618 9.382 1.00 95.88 105 ASP A C 1
ATOM 833 O O . ASP A 1 105 ? 0.438 1.928 8.293 1.00 95.88 105 ASP A O 1
ATOM 837 N N . THR A 1 106 ? 1.113 0.343 9.715 1.00 96.75 106 THR A N 1
ATOM 838 C CA . THR A 1 106 ? 0.686 -0.789 8.886 1.00 96.75 106 THR A CA 1
ATOM 839 C C . THR A 1 106 ? 0.232 -1.933 9.779 1.00 96.75 106 THR A C 1
ATOM 841 O O . THR A 1 106 ? 0.970 -2.399 10.649 1.00 96.75 106 THR A O 1
ATOM 844 N N . PHE A 1 107 ? -0.973 -2.424 9.521 1.00 97.56 107 PHE A N 1
ATOM 845 C CA . PHE A 1 107 ? -1.615 -3.511 10.240 1.00 97.56 107 PHE A CA 1
ATOM 846 C C . PHE A 1 107 ? -1.783 -4.692 9.297 1.00 97.56 107 PHE A C 1
ATOM 848 O O . PHE A 1 107 ? -2.427 -4.572 8.262 1.00 97.56 107 PHE A O 1
ATOM 855 N N . SER A 1 108 ? -1.226 -5.841 9.657 1.00 96.44 108 SER A N 1
ATOM 856 C CA . SER A 1 108 ? -1.418 -7.110 8.933 1.00 96.44 108 SER A CA 1
ATOM 857 C C . SER A 1 108 ? -2.109 -8.167 9.794 1.00 96.44 108 SER A C 1
ATOM 859 O O . SER A 1 108 ? -2.328 -9.297 9.364 1.00 96.44 108 SER A O 1
ATOM 861 N N . THR A 1 109 ? -2.449 -7.811 11.036 1.00 97.25 109 THR A N 1
ATOM 862 C CA . THR A 1 109 ? -3.164 -8.667 11.982 1.00 97.25 109 THR A CA 1
ATOM 863 C C . THR A 1 109 ? -4.140 -7.844 12.814 1.00 97.25 109 THR A C 1
ATOM 865 O O . THR A 1 109 ? -3.885 -6.673 13.106 1.00 97.25 109 THR A O 1
ATOM 868 N N . LEU A 1 110 ? -5.219 -8.483 13.273 1.00 97.06 110 LEU A N 1
ATOM 869 C CA . LEU A 1 110 ? -6.156 -7.878 14.228 1.00 97.06 110 LEU A CA 1
ATOM 870 C C . LEU A 1 110 ? -5.442 -7.370 15.486 1.00 97.06 110 LEU A C 1
ATOM 872 O O . LEU A 1 110 ? -5.709 -6.271 15.948 1.00 97.06 110 LEU A O 1
ATOM 876 N N . GLU A 1 111 ? -4.474 -8.137 15.993 1.00 96.00 111 GLU A N 1
ATOM 877 C CA . GLU A 1 111 ? -3.695 -7.755 17.171 1.00 96.00 111 GLU A CA 1
ATOM 878 C C . GLU A 1 111 ? -2.912 -6.451 16.956 1.00 96.00 111 GLU A C 1
ATOM 880 O O . GLU A 1 111 ? -2.867 -5.611 17.854 1.00 96.00 111 GLU A O 1
ATOM 885 N N . SER A 1 112 ? -2.309 -6.254 15.776 1.00 96.00 112 SER A N 1
ATOM 886 C CA . SER A 1 112 ? -1.578 -5.015 15.475 1.00 96.00 112 SER A CA 1
ATOM 887 C C . SER A 1 112 ? -2.498 -3.790 15.451 1.00 96.00 112 SER A C 1
ATOM 889 O O . SER A 1 112 ? -2.146 -2.763 16.029 1.00 96.00 112 SER A O 1
ATOM 891 N N . LEU A 1 113 ? -3.698 -3.931 14.876 1.00 95.12 113 LEU A N 1
ATOM 892 C CA . LEU A 1 113 ? -4.718 -2.884 14.844 1.00 95.12 113 LEU A CA 1
ATOM 893 C C . LEU A 1 113 ? -5.240 -2.570 16.255 1.00 95.12 113 LEU A C 1
ATOM 895 O O . LEU A 1 113 ? -5.248 -1.415 16.680 1.00 95.12 113 LEU A O 1
ATOM 899 N N . ASP A 1 114 ? -5.622 -3.598 17.014 1.00 92.12 114 ASP A N 1
ATOM 900 C CA . ASP A 1 114 ? -6.154 -3.446 18.372 1.00 92.12 114 ASP A CA 1
ATOM 901 C C . ASP A 1 114 ? -5.134 -2.795 19.318 1.00 92.12 114 ASP A C 1
ATOM 903 O O . ASP A 1 114 ? -5.487 -1.970 20.165 1.00 92.12 114 ASP A O 1
ATOM 907 N N . ASN A 1 115 ? -3.854 -3.153 19.187 1.00 92.81 115 ASN A N 1
ATOM 908 C CA . ASN A 1 115 ? -2.785 -2.539 19.970 1.00 92.81 115 ASN A CA 1
ATOM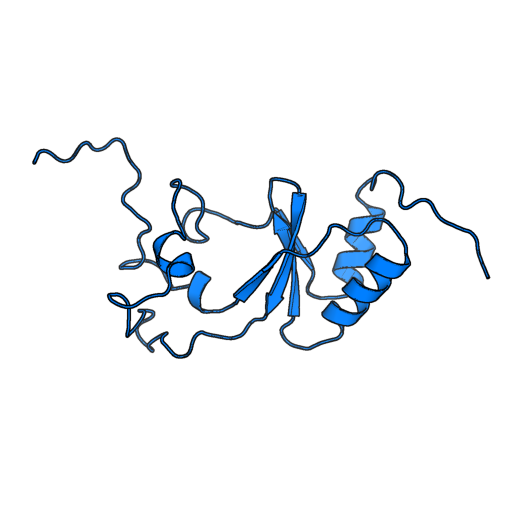 909 C C . ASN A 1 115 ? -2.610 -1.060 19.620 1.00 92.81 115 ASN A C 1
ATOM 911 O O . ASN A 1 115 ? -2.446 -0.244 20.529 1.00 92.81 115 ASN A O 1
ATOM 915 N N . TRP A 1 116 ? -2.676 -0.708 18.336 1.00 91.88 116 TRP A N 1
ATOM 916 C CA . TRP A 1 116 ? -2.587 0.678 17.889 1.00 91.88 116 TRP A CA 1
ATOM 917 C C . TRP A 1 116 ? -3.703 1.536 18.495 1.00 91.88 116 TRP A C 1
ATOM 919 O O . TRP A 1 116 ? -3.401 2.515 19.180 1.00 91.88 116 TRP A O 1
ATOM 929 N N . PHE A 1 117 ? -4.963 1.084 18.422 1.00 87.00 117 PHE A N 1
ATOM 930 C CA . PHE A 1 117 ? -6.103 1.783 19.039 1.00 87.00 117 PHE A CA 1
ATOM 931 C C . PHE A 1 117 ? -5.965 1.990 20.552 1.00 87.00 117 PHE A C 1
ATOM 933 O O . PHE A 1 117 ? -6.456 2.983 21.085 1.00 87.00 117 PHE A O 1
ATOM 940 N N . ARG A 1 118 ? -5.288 1.084 21.268 1.00 84.56 118 ARG A N 1
ATOM 941 C CA . ARG A 1 118 ? -5.032 1.243 22.713 1.00 84.56 118 ARG A CA 1
ATOM 942 C C . ARG A 1 118 ? -3.960 2.283 23.025 1.00 84.56 118 ARG A C 1
ATOM 944 O O . ARG A 1 118 ? -3.958 2.830 24.126 1.00 84.56 118 ARG A O 1
ATOM 951 N N . MET A 1 119 ? -3.018 2.498 22.110 1.00 83.25 119 MET A N 1
ATOM 952 C CA . MET A 1 119 ? -1.870 3.390 22.304 1.00 83.25 119 MET A CA 1
ATOM 953 C C . MET A 1 119 ? -2.130 4.802 21.778 1.00 83.25 119 MET A C 1
ATOM 955 O O . MET A 1 119 ? -1.563 5.763 22.302 1.00 83.25 119 MET A O 1
ATOM 959 N N . THR A 1 120 ? -2.993 4.945 20.776 1.00 78.38 120 THR A N 1
ATOM 960 C CA . THR A 1 120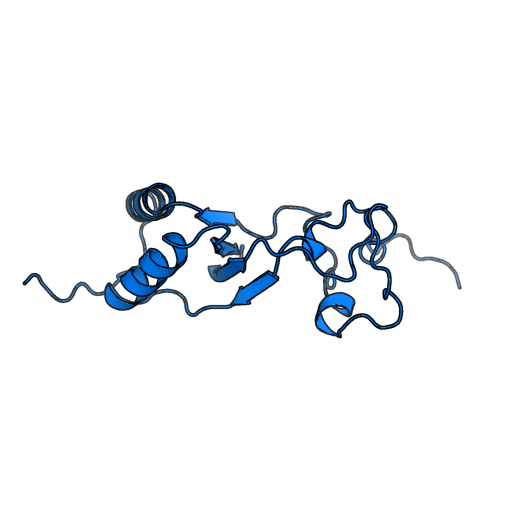 ? -3.352 6.236 20.188 1.00 78.38 120 THR A CA 1
ATOM 961 C C . THR A 1 120 ? -4.666 6.755 20.758 1.00 78.38 120 THR A C 1
ATOM 963 O O . THR A 1 120 ? -5.674 6.053 20.748 1.00 78.38 120 THR A O 1
ATOM 966 N N . THR A 1 121 ? -4.705 8.017 21.191 1.00 64.06 121 THR A N 1
ATOM 967 C CA . THR A 1 121 ? -5.974 8.698 21.485 1.00 64.06 121 THR A CA 1
ATOM 968 C C . THR A 1 121 ? -6.678 9.001 20.164 1.00 64.06 121 THR A C 1
ATOM 970 O O . THR A 1 121 ? -6.476 10.061 19.575 1.00 64.06 121 THR A O 1
ATOM 973 N N . PHE A 1 122 ? -7.478 8.057 19.676 1.00 61.69 122 PHE A N 1
ATOM 974 C CA . PHE A 1 122 ? -8.322 8.256 18.503 1.00 61.69 122 PHE A CA 1
ATOM 975 C C . PHE A 1 122 ? -9.426 9.264 18.877 1.00 61.69 122 PHE A C 1
ATOM 977 O O . PHE A 1 122 ? -10.180 8.988 19.816 1.00 61.69 122 PHE A O 1
ATOM 984 N N . PRO A 1 123 ? -9.518 10.460 18.256 1.00 53.34 123 PRO A N 1
ATOM 985 C CA . PRO A 1 123 ? -10.596 11.393 18.562 1.00 53.34 123 PRO A CA 1
ATOM 986 C C . PRO A 1 123 ? -11.938 10.736 18.215 1.00 53.34 123 PRO A C 1
ATOM 988 O O . PRO A 1 123 ? -12.242 10.519 17.051 1.00 53.34 123 PRO A O 1
ATOM 991 N N . ALA A 1 124 ? -12.644 10.370 19.290 1.00 47.97 124 ALA A N 1
ATOM 992 C CA . ALA A 1 124 ? -13.956 9.749 19.418 1.00 47.97 124 ALA A CA 1
ATOM 993 C C . ALA A 1 124 ? -14.564 9.155 18.137 1.00 47.97 124 ALA A C 1
ATOM 995 O O . ALA A 1 124 ? -15.333 9.814 17.443 1.00 47.97 124 ALA A O 1
ATOM 996 N N . ILE A 1 125 ? -14.370 7.845 17.973 1.00 52.81 125 ILE A N 1
ATOM 997 C CA . ILE A 1 125 ? -15.518 6.991 17.665 1.00 52.81 125 ILE A CA 1
ATOM 998 C C . ILE A 1 125 ? -16.541 7.296 18.758 1.00 52.81 125 ILE A C 1
ATOM 1000 O O . ILE A 1 125 ? -16.294 7.032 19.940 1.00 52.81 125 ILE A O 1
ATOM 1004 N N . ALA A 1 126 ? -17.623 7.984 18.400 1.00 43.31 126 ALA A N 1
ATOM 1005 C CA . ALA A 1 126 ? -18.739 8.165 19.308 1.00 43.31 126 ALA A CA 1
ATOM 1006 C C . ALA A 1 126 ? -19.304 6.767 19.554 1.00 43.31 126 ALA A C 1
ATOM 1008 O O . ALA A 1 126 ? -20.013 6.225 18.713 1.00 43.31 126 ALA A O 1
ATOM 1009 N N . GLY A 1 127 ? -18.898 6.160 20.669 1.00 42.94 127 GLY A N 1
ATOM 1010 C CA . GLY A 1 127 ? -19.474 4.910 21.121 1.00 42.94 127 GLY A CA 1
ATOM 1011 C C . GLY A 1 127 ? -20.964 5.133 21.295 1.00 42.94 127 GLY A C 1
ATOM 1012 O O . GLY A 1 127 ? -21.364 5.910 22.162 1.00 42.94 127 GLY A O 1
ATOM 1013 N N . ASP A 1 128 ? -21.756 4.490 20.445 1.00 38.34 128 ASP A N 1
ATOM 1014 C CA . ASP A 1 128 ? -23.128 4.192 20.801 1.00 38.34 128 ASP A CA 1
ATOM 1015 C C . ASP A 1 128 ? -23.126 2.828 21.487 1.00 38.34 128 ASP A C 1
ATOM 1017 O O . ASP A 1 128 ? -22.425 1.891 21.094 1.00 38.34 128 ASP A O 1
ATOM 1021 N N . ASP A 1 129 ? -23.819 2.809 22.610 1.00 41.81 129 ASP A N 1
ATOM 1022 C CA . ASP A 1 129 ? -23.692 1.863 23.697 1.00 41.81 129 ASP A CA 1
ATOM 1023 C C . ASP A 1 129 ? -23.858 0.385 23.305 1.00 41.81 129 ASP A C 1
ATOM 1025 O O . ASP A 1 129 ? -24.672 0.001 22.469 1.00 41.81 129 ASP A O 1
ATOM 1029 N N . ALA A 1 130 ? -23.118 -0.443 24.044 1.00 43.25 130 ALA A N 1
ATOM 1030 C CA . ALA A 1 130 ? -23.534 -1.735 24.580 1.00 43.25 130 ALA A CA 1
ATOM 1031 C C . ALA A 1 130 ? -24.914 -2.266 24.142 1.00 43.25 130 ALA A C 1
ATOM 1033 O O . ALA A 1 130 ? -25.926 -1.758 24.623 1.00 43.25 130 ALA A O 1
ATOM 1034 N N . MET A 1 131 ? -24.932 -3.395 23.417 1.00 34.78 131 MET A N 1
ATOM 1035 C CA . MET A 1 131 ? -25.871 -4.518 23.620 1.00 34.78 131 MET A CA 1
ATOM 1036 C C . MET A 1 131 ? -25.231 -5.851 23.234 1.00 34.78 131 MET A C 1
ATOM 1038 O O . MET A 1 131 ? -24.604 -5.917 22.156 1.00 34.78 131 MET A O 1
#

Foldseek 3Di:
DDDDPPADPFDPLVPDLQPVQQKDKDWDDDDLAVVSVVVVQVQLVDPQWKWFAFPVGTIIIMGRHGHPQQDPVSHRVCVVPDDPCVVCQCPVPCNHVVNHDRTPDMGNHPVSVVVVPVVDPDPDNPDDDDD

pLDDT: mean 83.98, std 18.18, range [33.25, 98.38]